Protein AF-A0AAN9J727-F1 (afdb_monomer_lite)

InterPro domains:
  IPR039761 Ribosome biogenesis protein Bms1/Tsr1 [PTHR12858] (2-111)

pLDDT: mean 87.27, std 10.59, range [43.62, 96.69]

Radius of gyration: 15.88 Å; chains: 1; bounding box: 33×32×49 Å

Organism: Clitoria ternatea (NCBI:txid43366)

Sequence (111 aa):
MVFVASARSLCEETDSYYIDSFGNQCLSVFRSLSLPSTVMFIRDLPTELKQRNELKKMCTSSLASEFPEDCKFYPADTKEELHKFLWLFKEQRLKVPDWRTQRSYLLAQKV

Structure (mmCIF, N/CA/C/O backbone):
data_AF-A0AAN9J727-F1
#
_entry.id   AF-A0AAN9J727-F1
#
loop_
_atom_site.group_PDB
_atom_site.id
_atom_site.type_symbol
_atom_site.label_atom_id
_atom_site.label_alt_id
_atom_site.label_comp_id
_atom_site.label_asym_id
_atom_site.label_entity_id
_atom_site.label_seq_id
_atom_site.pdbx_PDB_ins_code
_atom_site.Cartn_x
_atom_site.Cartn_y
_atom_site.Cartn_z
_atom_site.occupancy
_atom_site.B_iso_or_equiv
_atom_site.auth_seq_id
_atom_site.auth_com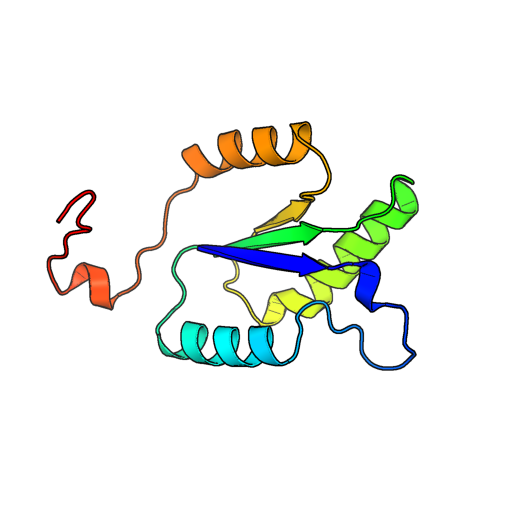p_id
_atom_site.auth_asym_id
_atom_site.auth_atom_id
_atom_site.pdbx_PDB_model_num
ATOM 1 N N . MET A 1 1 ? 3.596 3.332 -4.393 1.00 85.31 1 MET A N 1
ATOM 2 C CA . MET A 1 1 ? 2.831 2.068 -4.385 1.00 85.31 1 MET A CA 1
ATOM 3 C C . MET A 1 1 ? 2.047 2.003 -3.092 1.00 85.31 1 MET A C 1
ATOM 5 O O . MET A 1 1 ? 2.577 2.424 -2.073 1.00 85.31 1 MET A O 1
ATOM 9 N N . VAL A 1 2 ? 0.795 1.560 -3.141 1.00 89.12 2 VAL A N 1
ATOM 10 C CA . VAL A 1 2 ? -0.068 1.470 -1.957 1.00 89.12 2 VAL A CA 1
ATOM 11 C C . VAL A 1 2 ? -0.222 -0.001 -1.596 1.00 89.12 2 VAL A C 1
ATOM 13 O O . VAL A 1 2 ? -0.551 -0.800 -2.468 1.00 89.12 2 VAL A O 1
ATOM 16 N N . PHE A 1 3 ? 0.010 -0.336 -0.334 1.00 91.44 3 PHE A N 1
ATOM 17 C CA . PHE A 1 3 ? -0.268 -1.649 0.244 1.00 91.44 3 PHE A CA 1
ATOM 18 C C . PHE A 1 3 ? -1.399 -1.520 1.262 1.00 91.44 3 PHE A C 1
ATOM 20 O O . PHE A 1 3 ? -1.620 -0.441 1.814 1.00 91.44 3 PHE A O 1
ATOM 27 N N . VAL A 1 4 ? -2.126 -2.608 1.500 1.00 92.38 4 VAL A N 1
ATOM 28 C CA . VAL A 1 4 ? -3.281 -2.625 2.401 1.00 92.38 4 VAL A CA 1
ATOM 29 C C . VAL A 1 4 ? -3.057 -3.675 3.479 1.00 92.38 4 VAL A C 1
ATOM 31 O O . VAL A 1 4 ? -2.720 -4.814 3.176 1.00 92.38 4 VAL A O 1
ATOM 34 N N . ALA A 1 5 ? -3.262 -3.266 4.722 1.00 92.50 5 ALA A N 1
ATOM 35 C CA . ALA A 1 5 ? -3.266 -4.091 5.913 1.00 92.50 5 ALA A CA 1
ATOM 36 C C . ALA A 1 5 ? -4.663 -4.054 6.547 1.00 92.50 5 ALA A C 1
ATOM 38 O O . ALA A 1 5 ? -5.335 -3.018 6.506 1.00 92.50 5 ALA A O 1
ATOM 39 N N . SER A 1 6 ? -5.093 -5.158 7.154 1.00 91.06 6 SER A N 1
ATOM 40 C CA . SER A 1 6 ? -6.352 -5.219 7.907 1.00 91.06 6 SER A CA 1
ATOM 41 C C . SER A 1 6 ? -6.077 -5.315 9.403 1.00 91.06 6 SER A C 1
ATOM 43 O O . SER A 1 6 ? -5.293 -6.150 9.842 1.00 91.06 6 SER A O 1
ATOM 45 N N . ALA A 1 7 ? -6.746 -4.478 10.197 1.00 87.44 7 ALA A N 1
ATOM 46 C CA . ALA A 1 7 ? -6.696 -4.531 11.656 1.00 87.44 7 ALA A CA 1
ATOM 47 C C . ALA A 1 7 ? -7.603 -5.631 12.251 1.00 87.44 7 ALA A C 1
ATOM 49 O O . ALA A 1 7 ? -7.531 -5.893 13.450 1.00 87.44 7 ALA A O 1
ATOM 50 N N . ARG A 1 8 ? -8.434 -6.303 11.435 1.00 77.25 8 ARG A N 1
ATOM 51 C CA . ARG A 1 8 ? -9.329 -7.389 11.887 1.00 77.25 8 ARG A CA 1
ATOM 52 C C . ARG A 1 8 ? -8.627 -8.711 12.161 1.00 77.25 8 ARG A C 1
ATOM 54 O O . ARG A 1 8 ? -9.235 -9.584 12.771 1.00 77.25 8 ARG A O 1
ATOM 61 N N . SER A 1 9 ? -7.377 -8.873 11.739 1.00 63.09 9 SER A N 1
ATOM 62 C CA . SER A 1 9 ? -6.643 -10.131 11.894 1.00 63.09 9 SER A CA 1
ATOM 63 C C . SER A 1 9 ? -6.132 -10.405 13.313 1.00 63.09 9 SER A C 1
ATOM 65 O O . SER A 1 9 ? -5.537 -11.449 13.545 1.00 63.09 9 SER A O 1
ATOM 67 N N . LEU A 1 10 ? -6.408 -9.532 14.292 1.00 54.69 10 LEU A N 1
ATOM 68 C CA . LEU A 1 10 ? -6.068 -9.754 15.706 1.00 54.69 10 LEU A CA 1
ATOM 69 C C . LEU A 1 10 ? -6.890 -10.859 16.407 1.00 54.69 10 LEU A C 1
ATOM 71 O O . LEU A 1 10 ? -6.743 -11.040 17.612 1.00 54.69 10 LEU A O 1
ATOM 75 N N . CYS A 1 11 ? -7.771 -11.573 15.702 1.00 47.34 11 CYS A N 1
ATOM 76 C CA . CYS A 1 11 ? -8.752 -12.448 16.348 1.00 47.34 11 CYS A CA 1
ATOM 77 C C . CYS A 1 11 ? -8.265 -13.878 16.667 1.00 47.34 11 CYS A C 1
ATOM 79 O O . CYS A 1 11 ? -9.014 -14.606 17.310 1.00 47.34 11 CYS A O 1
ATOM 81 N N . GLU A 1 12 ? -7.048 -14.291 16.289 1.00 43.62 12 GLU A N 1
ATOM 82 C CA . GLU A 1 12 ? -6.538 -15.641 16.603 1.00 43.62 12 GLU A CA 1
ATOM 83 C C . GLU A 1 12 ? -5.124 -15.599 17.217 1.00 43.62 12 GLU A C 1
ATOM 85 O O . GLU A 1 12 ? -4.102 -15.716 16.550 1.00 43.62 12 GLU A O 1
ATOM 90 N N . GLU A 1 13 ? -5.116 -15.326 18.523 1.00 48.25 13 GLU A N 1
ATOM 91 C CA . GLU A 1 13 ? -4.235 -15.782 19.616 1.00 48.25 13 GLU A CA 1
ATOM 92 C C . GLU A 1 13 ? -2.725 -16.056 19.471 1.00 48.25 13 GLU A C 1
ATOM 94 O O . GLU A 1 13 ? -2.125 -16.428 20.479 1.00 48.25 13 GLU A O 1
ATOM 99 N N . THR A 1 14 ? -2.024 -15.855 18.354 1.00 50.09 14 THR A N 1
ATOM 100 C CA . THR A 1 14 ? -0.544 -15.978 18.420 1.00 50.09 14 THR A CA 1
ATOM 101 C C . THR A 1 14 ? 0.259 -15.198 17.397 1.00 50.09 14 THR A C 1
ATOM 103 O O . THR A 1 14 ? 1.392 -14.848 17.702 1.00 50.09 14 THR A O 1
ATOM 106 N N . ASP A 1 15 ? -0.327 -14.804 16.269 1.00 55.78 15 ASP A N 1
ATOM 107 C CA . ASP A 1 15 ? 0.358 -13.987 15.270 1.00 55.78 15 ASP A CA 1
ATOM 108 C C . ASP A 1 15 ? -0.632 -12.998 14.637 1.00 55.78 15 ASP A C 1
ATOM 110 O O . ASP A 1 15 ? -1.537 -13.371 13.890 1.00 55.78 15 ASP A O 1
ATOM 114 N N . SER A 1 16 ? -0.481 -11.704 14.930 1.00 58.16 16 SER A N 1
ATOM 115 C CA . SER A 1 16 ? -1.265 -10.649 14.281 1.00 58.16 16 SER A CA 1
ATOM 116 C C . SER A 1 16 ? -0.812 -10.475 12.826 1.00 58.16 16 SER A C 1
ATOM 118 O O . SER A 1 16 ? 0.016 -9.614 12.518 1.00 58.16 16 SER A O 1
ATOM 120 N N . TYR A 1 17 ? -1.337 -11.296 11.918 1.00 75.06 17 TYR A N 1
ATOM 121 C CA . TYR A 1 17 ? -1.032 -11.209 10.491 1.00 75.06 17 TYR A CA 1
ATOM 122 C C . TYR A 1 17 ? -1.834 -10.080 9.835 1.00 75.06 17 TYR A C 1
ATOM 124 O O . TYR A 1 17 ? -2.931 -10.283 9.323 1.00 75.06 17 TYR A O 1
ATOM 132 N N . TYR A 1 18 ? -1.320 -8.849 9.854 1.00 88.00 18 TYR A N 1
ATOM 133 C CA . TYR A 1 18 ? -1.959 -7.702 9.180 1.00 88.00 18 TYR A CA 1
ATOM 134 C C . TYR A 1 18 ? -2.026 -7.849 7.648 1.00 88.00 18 TYR A C 1
ATOM 136 O O . TYR A 1 18 ? -2.813 -7.162 6.992 1.00 88.00 18 TYR A O 1
ATOM 144 N N . ILE A 1 19 ? -1.183 -8.726 7.099 1.00 88.44 19 ILE A N 1
ATOM 145 C CA . ILE A 1 19 ? -1.075 -9.101 5.689 1.00 88.44 19 ILE A CA 1
ATOM 146 C C . ILE A 1 19 ? -1.221 -10.624 5.629 1.00 88.44 19 ILE A C 1
ATOM 148 O O . ILE A 1 19 ? -0.613 -11.330 6.435 1.00 88.44 19 ILE A O 1
ATOM 152 N N . ASP A 1 20 ? -2.016 -11.128 4.687 1.00 87.00 20 ASP A N 1
ATOM 153 C CA . ASP A 1 20 ? -2.172 -12.567 4.487 1.00 87.00 20 ASP A CA 1
ATOM 154 C C . ASP A 1 20 ? -0.898 -13.220 3.906 1.00 87.00 20 ASP A C 1
ATOM 156 O O . ASP A 1 20 ? 0.073 -12.565 3.511 1.00 87.00 20 ASP A O 1
ATOM 160 N N . SER A 1 21 ? -0.872 -14.553 3.874 1.00 88.12 21 SER A N 1
ATOM 161 C CA . SER A 1 21 ? 0.293 -15.314 3.408 1.00 88.12 21 SER A CA 1
ATOM 162 C C . SER A 1 21 ? 0.654 -15.009 1.951 1.00 88.12 21 SER A C 1
ATOM 164 O O . SER A 1 21 ? 1.836 -14.913 1.614 1.00 88.12 21 SER A O 1
ATOM 166 N N . PHE A 1 22 ? -0.347 -14.802 1.095 1.00 89.69 22 PHE A N 1
ATOM 167 C CA . PHE A 1 22 ? -0.147 -14.438 -0.303 1.00 89.69 22 PHE A CA 1
ATOM 168 C C . PHE A 1 22 ? 0.447 -13.031 -0.442 1.00 89.69 22 PHE A C 1
ATOM 170 O O . PHE A 1 22 ? 1.432 -12.834 -1.154 1.00 89.69 22 PHE A O 1
ATOM 177 N N . GLY A 1 23 ? -0.083 -12.058 0.295 1.00 89.38 23 GLY A N 1
ATOM 178 C CA . GLY A 1 23 ? 0.425 -10.696 0.354 1.00 89.38 23 GLY A CA 1
ATOM 179 C C . GLY A 1 23 ? 1.866 -10.642 0.849 1.00 89.38 23 GLY A C 1
ATOM 180 O O . GLY A 1 23 ? 2.674 -9.912 0.276 1.00 89.38 23 GLY A O 1
ATOM 181 N N . ASN A 1 24 ? 2.231 -11.475 1.828 1.00 88.44 24 ASN A N 1
ATOM 182 C CA . ASN A 1 24 ? 3.617 -11.610 2.282 1.00 88.44 24 ASN A CA 1
ATOM 183 C C . ASN A 1 24 ? 4.542 -12.174 1.192 1.00 88.44 24 ASN A C 1
ATOM 185 O O . ASN A 1 24 ? 5.660 -11.680 1.016 1.00 88.44 24 ASN A O 1
ATOM 189 N N . GLN A 1 25 ? 4.083 -13.154 0.407 1.00 91.56 25 GLN A N 1
ATOM 190 C CA . GLN A 1 25 ? 4.837 -13.649 -0.750 1.00 91.56 25 GLN A CA 1
ATOM 191 C C . GLN A 1 25 ? 5.019 -12.554 -1.811 1.00 91.56 25 GLN A C 1
ATOM 193 O O . GLN A 1 25 ? 6.136 -12.340 -2.285 1.00 91.56 25 GLN A O 1
ATOM 198 N N . CYS A 1 26 ? 3.962 -11.801 -2.137 1.00 91.75 26 CYS A N 1
ATOM 199 C CA . CYS A 1 26 ? 4.055 -10.659 -3.048 1.00 91.75 26 CYS A CA 1
ATOM 200 C C . CYS A 1 26 ? 5.035 -9.598 -2.528 1.00 91.75 26 CYS A C 1
ATOM 202 O O . CYS A 1 26 ? 5.863 -9.096 -3.288 1.00 91.75 26 CYS A O 1
ATOM 204 N N . LEU A 1 27 ? 4.979 -9.275 -1.235 1.00 90.31 27 LEU A N 1
ATOM 205 C CA . LEU A 1 27 ? 5.865 -8.299 -0.608 1.00 90.31 27 LEU A CA 1
ATOM 206 C C . LEU A 1 27 ? 7.333 -8.733 -0.674 1.00 90.31 27 LEU A C 1
ATOM 208 O O . LEU A 1 27 ? 8.197 -7.907 -0.964 1.00 90.31 27 LEU A O 1
ATOM 212 N N . SER A 1 28 ? 7.622 -10.022 -0.477 1.00 90.62 28 SER A N 1
ATOM 213 C CA . SER A 1 28 ? 8.964 -10.584 -0.674 1.00 90.62 28 SER A CA 1
ATOM 214 C C . SER A 1 28 ? 9.493 -10.300 -2.086 1.00 90.62 28 SER A C 1
ATOM 216 O O . SER A 1 28 ? 10.570 -9.722 -2.240 1.00 90.62 28 SER A O 1
ATOM 218 N N . VAL A 1 29 ? 8.687 -10.577 -3.118 1.00 91.44 29 VAL A N 1
ATOM 219 C CA . VAL A 1 29 ? 9.050 -10.301 -4.519 1.00 91.44 29 VAL A CA 1
ATOM 220 C C . VAL A 1 29 ? 9.273 -8.806 -4.760 1.00 91.44 29 VAL A C 1
ATOM 222 O O . VAL A 1 29 ? 10.272 -8.417 -5.366 1.00 91.44 29 VAL A O 1
ATOM 225 N N . PHE A 1 30 ? 8.381 -7.942 -4.269 1.00 89.12 30 PHE A N 1
ATOM 226 C CA . PHE A 1 30 ? 8.529 -6.498 -4.457 1.00 89.12 30 PHE A CA 1
ATOM 227 C C . PHE A 1 30 ? 9.768 -5.927 -3.758 1.00 89.12 30 PHE A C 1
ATOM 229 O O . PHE A 1 30 ? 10.393 -5.013 -4.299 1.00 89.12 30 PHE A O 1
ATOM 236 N N . ARG A 1 31 ? 10.169 -6.479 -2.606 1.00 87.31 31 ARG A N 1
ATOM 237 C CA . ARG A 1 31 ? 11.428 -6.113 -1.941 1.00 87.31 31 ARG A CA 1
ATOM 238 C C . ARG A 1 31 ? 12.640 -6.471 -2.794 1.00 87.31 31 ARG A C 1
ATOM 240 O O . ARG A 1 31 ? 13.517 -5.627 -2.964 1.00 87.31 31 ARG A O 1
ATOM 247 N N . SER A 1 32 ? 12.659 -7.661 -3.397 1.00 88.88 32 SER A N 1
ATOM 248 C CA . SER A 1 32 ? 13.732 -8.071 -4.316 1.00 88.88 32 SER A CA 1
ATOM 249 C C . SER A 1 32 ? 13.827 -7.188 -5.566 1.00 88.88 32 SER A C 1
ATOM 251 O O . SER A 1 32 ? 14.907 -7.039 -6.128 1.00 88.88 32 SER A O 1
ATOM 253 N N . LEU A 1 33 ? 12.717 -6.574 -5.993 1.00 85.81 33 LEU A N 1
ATOM 254 C CA . LEU A 1 33 ? 12.652 -5.685 -7.161 1.00 85.81 33 LEU A CA 1
ATOM 255 C C . LEU A 1 33 ? 12.912 -4.204 -6.847 1.00 85.81 33 LEU A C 1
ATOM 257 O O . LEU A 1 33 ? 12.827 -3.376 -7.757 1.00 85.81 33 LEU A O 1
ATOM 261 N N . SER A 1 34 ? 13.242 -3.870 -5.594 1.00 83.31 34 SER A N 1
ATOM 262 C CA . SER A 1 34 ? 13.288 -2.517 -5.025 1.00 83.31 34 SER A CA 1
ATOM 263 C C . SER A 1 34 ? 11.927 -1.803 -5.026 1.00 83.31 34 SER A C 1
ATOM 265 O O . SER A 1 34 ? 11.323 -1.513 -6.063 1.00 83.31 34 SER A O 1
ATOM 267 N N . LEU A 1 35 ? 11.438 -1.483 -3.827 1.00 84.25 35 LEU A N 1
ATOM 268 C CA . LEU A 1 35 ? 10.180 -0.765 -3.664 1.00 84.25 35 LEU A CA 1
ATOM 269 C C . LEU A 1 35 ? 10.339 0.716 -4.071 1.00 84.25 35 LEU A C 1
ATOM 271 O O . LEU A 1 35 ? 11.288 1.373 -3.635 1.00 84.25 35 LEU A O 1
ATOM 275 N N . PRO A 1 36 ? 9.412 1.278 -4.876 1.00 86.38 36 PRO A N 1
ATOM 276 C CA . PRO A 1 36 ? 9.296 2.731 -5.032 1.00 86.38 36 PRO A CA 1
ATOM 277 C C . PRO A 1 36 ? 8.809 3.357 -3.715 1.00 86.38 36 PRO A C 1
ATOM 279 O O . PRO A 1 36 ? 8.521 2.635 -2.765 1.00 86.38 36 PRO A O 1
ATOM 282 N N . SER A 1 37 ? 8.595 4.679 -3.666 1.00 87.75 37 SER A N 1
ATOM 283 C CA . SER A 1 37 ? 7.883 5.278 -2.522 1.00 87.75 37 SER A CA 1
ATOM 284 C C . SER A 1 37 ? 6.581 4.531 -2.227 1.00 87.75 37 SER A C 1
ATOM 286 O O . SER A 1 37 ? 5.698 4.415 -3.090 1.00 87.75 37 SER A O 1
ATOM 288 N N . THR A 1 38 ? 6.480 4.012 -1.008 1.00 90.25 38 THR A N 1
ATOM 289 C CA . THR A 1 38 ? 5.377 3.180 -0.528 1.00 90.25 38 THR A CA 1
ATOM 290 C C . THR A 1 38 ? 4.560 3.889 0.532 1.00 90.25 38 THR A C 1
ATOM 292 O O . THR A 1 38 ? 5.061 4.712 1.294 1.00 90.25 38 THR A O 1
ATOM 295 N N . VAL A 1 39 ? 3.278 3.559 0.570 1.00 92.56 39 VAL A N 1
ATOM 296 C CA . VAL A 1 39 ? 2.355 3.976 1.621 1.00 92.56 39 VAL A CA 1
ATOM 297 C C . VAL A 1 39 ? 1.505 2.780 2.026 1.00 92.56 39 VAL A C 1
ATOM 299 O O . VAL A 1 39 ? 1.185 1.924 1.195 1.00 92.56 39 VAL A O 1
ATOM 302 N N . MET A 1 40 ? 1.138 2.742 3.298 1.00 93.38 40 MET A N 1
ATOM 303 C CA . MET A 1 40 ? 0.335 1.688 3.899 1.00 93.38 40 MET A CA 1
ATOM 304 C C . MET A 1 40 ? -1.049 2.216 4.236 1.00 93.38 40 MET A C 1
ATOM 306 O O . MET A 1 40 ? -1.185 3.219 4.938 1.00 93.38 40 MET A O 1
ATOM 310 N N . PHE A 1 41 ? -2.075 1.520 3.770 1.00 95.69 41 PHE A N 1
ATOM 311 C CA . PHE A 1 41 ? -3.442 1.690 4.229 1.00 95.69 41 PHE A CA 1
ATOM 312 C C . PHE A 1 41 ? -3.760 0.664 5.295 1.00 95.69 41 PHE A C 1
ATOM 314 O O . PHE A 1 41 ? -3.507 -0.521 5.110 1.00 95.69 41 PHE A O 1
ATOM 321 N N . ILE A 1 42 ? -4.337 1.128 6.394 1.00 95.00 42 ILE A N 1
ATOM 322 C CA . ILE A 1 42 ? -4.864 0.273 7.448 1.00 95.00 42 ILE A CA 1
ATOM 323 C C . ILE A 1 42 ? -6.379 0.360 7.363 1.00 95.00 42 ILE A C 1
ATOM 325 O O . ILE A 1 42 ? -6.950 1.449 7.457 1.00 95.00 42 ILE A O 1
ATOM 329 N N . ARG A 1 43 ? -7.001 -0.792 7.142 1.00 93.69 43 ARG A N 1
ATOM 330 C CA . ARG A 1 43 ? -8.446 -0.963 7.084 1.00 93.69 43 ARG A CA 1
ATOM 331 C C . ARG A 1 43 ? -8.960 -1.679 8.316 1.00 93.69 43 ARG A C 1
ATOM 333 O O . ARG A 1 43 ? -8.212 -2.345 9.030 1.00 93.69 43 ARG A O 1
ATOM 340 N N . ASP A 1 44 ? -10.265 -1.573 8.487 1.00 92.56 44 ASP A N 1
ATOM 341 C CA . ASP A 1 44 ? -11.035 -2.211 9.535 1.00 92.56 44 ASP A CA 1
ATOM 342 C C . ASP A 1 44 ? -10.640 -1.738 10.939 1.00 92.56 44 ASP A C 1
ATOM 344 O O . ASP A 1 44 ? -10.669 -2.506 11.903 1.00 92.56 44 ASP A O 1
ATOM 348 N N . LEU A 1 45 ? -10.259 -0.463 11.060 1.00 92.44 45 LEU A N 1
ATOM 349 C CA . LEU A 1 45 ? -10.064 0.136 12.372 1.00 92.44 45 LEU A CA 1
ATOM 350 C C . LEU A 1 45 ? -11.424 0.407 13.035 1.00 92.44 45 LEU A C 1
ATOM 352 O O . LEU A 1 45 ? -12.379 0.809 12.364 1.00 92.44 45 LEU A O 1
ATOM 356 N N . PRO A 1 46 ? -11.522 0.250 14.363 1.00 92.31 46 PRO A N 1
ATOM 357 C CA . PRO A 1 46 ? -12.736 0.562 15.102 1.00 92.31 46 PRO A CA 1
ATOM 358 C C . PRO A 1 46 ? -13.028 2.066 15.075 1.00 92.31 46 PRO A C 1
ATOM 360 O O . PRO A 1 46 ? -12.141 2.900 14.882 1.00 92.31 46 PRO A O 1
ATOM 363 N N . THR A 1 47 ? -14.290 2.427 15.307 1.00 90.69 47 THR A N 1
ATOM 364 C CA . THR A 1 47 ? -14.725 3.832 15.361 1.00 90.69 47 THR A CA 1
ATOM 365 C C . THR A 1 47 ? -14.297 4.521 16.659 1.00 90.69 47 THR A C 1
ATOM 367 O O . THR A 1 47 ? -14.100 5.736 16.675 1.00 90.69 47 THR A O 1
ATOM 370 N N . GLU A 1 48 ? -14.123 3.761 17.747 1.00 93.81 48 GLU A N 1
ATOM 371 C CA . GLU A 1 48 ? -13.662 4.300 19.026 1.00 93.81 48 GLU A CA 1
ATOM 372 C C . GLU A 1 48 ? -12.228 4.833 18.900 1.00 93.81 48 GLU A C 1
ATOM 374 O O . GLU A 1 48 ? -11.289 4.091 18.612 1.00 93.81 48 GLU A O 1
ATOM 379 N N . LEU A 1 49 ? -12.045 6.132 19.153 1.00 92.19 49 LEU A N 1
ATOM 380 C CA . LEU A 1 49 ? -10.789 6.836 18.887 1.00 92.19 49 LEU A CA 1
ATOM 381 C C . LEU A 1 49 ? -9.583 6.237 19.627 1.00 92.19 49 LEU A C 1
ATOM 383 O O . LEU A 1 49 ? -8.487 6.178 19.066 1.00 92.19 49 LEU A O 1
ATOM 387 N N . LYS A 1 50 ? -9.767 5.800 20.877 1.00 93.50 50 LYS A N 1
ATOM 388 C CA . LYS A 1 50 ? -8.682 5.221 21.677 1.00 93.50 50 LYS A CA 1
ATOM 389 C C . LYS A 1 50 ? -8.215 3.896 21.074 1.00 93.50 50 LYS A C 1
ATOM 391 O O . LYS A 1 50 ? -7.051 3.781 20.692 1.00 93.50 50 LYS A O 1
ATOM 396 N N . GLN A 1 51 ? -9.141 2.955 20.903 1.00 91.00 51 GLN A N 1
ATOM 397 C CA . GLN A 1 51 ? -8.873 1.640 20.322 1.00 91.00 51 GLN A CA 1
ATOM 398 C C . GLN A 1 51 ? -8.315 1.751 18.895 1.00 91.00 51 GLN A C 1
ATOM 400 O O . GLN A 1 51 ? -7.375 1.052 18.518 1.00 91.00 51 GLN A O 1
ATOM 405 N N . ARG A 1 52 ? -8.841 2.697 18.110 1.00 92.56 52 ARG A N 1
ATOM 406 C CA . ARG A 1 52 ? -8.367 3.007 16.760 1.00 92.56 52 ARG A CA 1
ATOM 407 C C . ARG A 1 52 ? -6.893 3.388 16.734 1.00 92.56 52 ARG A C 1
ATOM 409 O O . ARG A 1 52 ? -6.136 2.883 15.906 1.00 92.56 52 ARG A O 1
ATOM 416 N N . ASN A 1 53 ? -6.487 4.289 17.623 1.00 93.00 53 ASN A N 1
ATOM 417 C CA . ASN A 1 53 ? -5.107 4.755 17.699 1.00 93.00 53 ASN A CA 1
ATOM 418 C C . ASN A 1 53 ? -4.160 3.650 18.184 1.00 93.00 53 ASN A C 1
ATOM 420 O O . ASN A 1 53 ? -3.049 3.537 17.665 1.00 93.00 53 ASN A O 1
ATOM 424 N N . GLU A 1 54 ? -4.601 2.823 19.133 1.00 92.31 54 GLU A N 1
ATOM 425 C CA . GLU A 1 54 ? -3.831 1.681 19.638 1.00 92.31 54 GLU A CA 1
ATOM 426 C C . GLU A 1 54 ? -3.584 0.638 18.540 1.00 92.31 54 GLU A C 1
ATOM 428 O O . GLU A 1 54 ? -2.428 0.322 18.252 1.00 92.31 54 GLU A O 1
ATOM 433 N N . LEU A 1 55 ? -4.632 0.190 17.841 1.00 90.69 55 LEU A N 1
ATOM 434 C CA . LEU A 1 55 ? -4.505 -0.787 16.751 1.00 90.69 55 LEU A CA 1
ATOM 435 C C . LEU A 1 55 ? -3.681 -0.249 15.582 1.00 90.69 55 LEU A C 1
ATOM 437 O O . LEU A 1 55 ? -2.824 -0.952 15.044 1.00 90.69 55 LEU A O 1
ATOM 441 N N . LYS A 1 56 ? -3.869 1.027 15.224 1.00 92.75 56 LYS A N 1
ATOM 442 C CA . LYS A 1 56 ? -3.032 1.682 14.216 1.00 92.75 56 LYS A CA 1
ATOM 443 C C . LYS A 1 56 ? -1.556 1.639 14.615 1.00 92.75 56 LYS A C 1
ATOM 445 O O . LYS A 1 56 ? -0.704 1.354 13.770 1.00 92.75 56 LYS A O 1
ATOM 450 N N . LYS A 1 57 ? -1.245 1.932 15.882 1.00 92.69 57 LYS A N 1
ATOM 451 C CA . LYS A 1 57 ? 0.127 1.929 16.398 1.00 92.69 57 LYS A CA 1
ATOM 452 C C . LYS A 1 57 ? 0.725 0.523 16.367 1.00 92.69 57 LYS A C 1
ATOM 454 O O . LYS A 1 57 ? 1.838 0.385 15.872 1.00 92.69 57 LYS A O 1
ATOM 459 N N . MET A 1 58 ? -0.020 -0.492 16.809 1.00 90.56 58 MET A N 1
ATOM 460 C CA . MET A 1 58 ? 0.415 -1.895 16.780 1.00 90.56 58 MET A CA 1
ATOM 461 C C . MET A 1 58 ? 0.702 -2.386 15.355 1.00 90.56 58 MET A C 1
ATOM 463 O O . MET A 1 58 ? 1.773 -2.936 15.100 1.00 90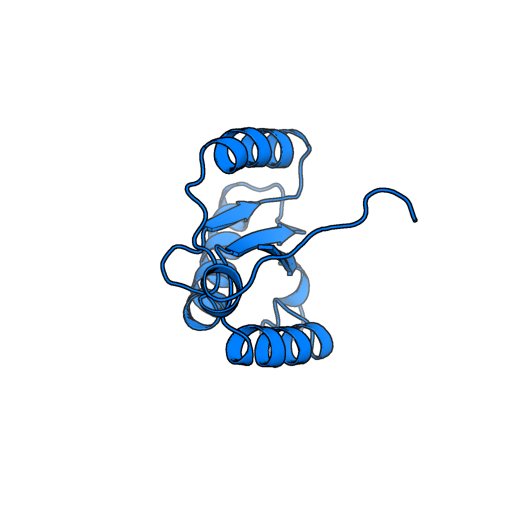.56 58 MET A O 1
ATOM 467 N N . CYS A 1 59 ? -0.207 -2.114 14.413 1.00 90.50 59 CYS A N 1
ATOM 468 C CA . CYS A 1 59 ? -0.023 -2.436 12.996 1.00 90.50 59 CYS A CA 1
ATOM 469 C C . CYS A 1 59 ? 1.216 -1.744 12.415 1.00 90.50 59 CYS A C 1
ATOM 471 O O . CYS A 1 59 ? 2.053 -2.384 11.782 1.00 90.50 59 CYS A O 1
ATOM 473 N N . THR A 1 60 ? 1.378 -0.449 12.704 1.00 91.38 60 THR A N 1
ATOM 474 C CA . THR A 1 60 ? 2.542 0.325 12.255 1.00 91.38 60 THR A CA 1
ATOM 475 C C . THR A 1 60 ? 3.839 -0.273 12.794 1.00 91.38 60 THR A C 1
ATOM 477 O O . THR A 1 60 ? 4.764 -0.490 12.023 1.00 91.38 60 THR A O 1
ATOM 480 N N . SER A 1 61 ? 3.913 -0.589 14.092 1.00 90.50 61 SER A N 1
ATOM 481 C CA . SER A 1 61 ? 5.120 -1.185 14.680 1.00 90.50 61 SER A CA 1
ATOM 482 C C . SER A 1 61 ? 5.426 -2.576 14.134 1.00 90.50 61 SER A C 1
ATOM 484 O O . SER A 1 61 ? 6.591 -2.900 13.947 1.00 90.50 61 SER A O 1
ATOM 486 N N . SER A 1 62 ? 4.397 -3.379 13.855 1.00 89.00 62 SER A N 1
ATOM 487 C CA . SER A 1 62 ? 4.572 -4.738 13.340 1.00 89.00 62 SER A CA 1
ATOM 488 C C . SER A 1 62 ? 5.037 -4.762 11.887 1.00 89.00 62 SER A C 1
ATOM 490 O O . SER A 1 62 ? 5.744 -5.686 11.506 1.00 89.00 62 SER A O 1
ATOM 492 N N . LEU A 1 63 ? 4.635 -3.779 11.077 1.00 89.44 63 LEU A N 1
ATOM 493 C CA . LEU A 1 63 ? 4.959 -3.733 9.650 1.00 89.44 63 LEU A CA 1
ATOM 494 C C . LEU A 1 63 ? 6.117 -2.788 9.312 1.00 89.44 63 LEU A C 1
ATOM 496 O O . LEU A 1 63 ? 6.607 -2.831 8.190 1.00 89.44 63 LEU A O 1
ATOM 500 N N . ALA A 1 64 ? 6.570 -1.936 10.236 1.00 89.31 64 ALA A N 1
ATOM 501 C CA . ALA A 1 64 ? 7.605 -0.937 9.959 1.00 89.31 64 ALA A CA 1
ATOM 502 C C . ALA A 1 64 ? 8.903 -1.535 9.388 1.00 89.31 64 ALA A C 1
ATOM 504 O O . ALA A 1 64 ? 9.515 -0.909 8.530 1.00 89.31 64 ALA A O 1
ATOM 505 N N . SER A 1 65 ? 9.303 -2.739 9.816 1.00 88.75 65 SER A N 1
ATOM 506 C CA . SER A 1 65 ? 10.508 -3.421 9.313 1.00 88.75 65 SER A CA 1
ATOM 507 C C . SER A 1 65 ? 10.385 -3.920 7.873 1.00 88.75 65 SER A C 1
ATOM 509 O O . SER A 1 65 ? 11.398 -4.147 7.214 1.00 88.75 65 SER A O 1
ATOM 511 N N . GLU A 1 66 ? 9.163 -4.105 7.373 1.00 87.88 66 GLU A N 1
ATOM 512 C CA . GLU A 1 66 ? 8.920 -4.685 6.051 1.00 87.88 66 GLU A CA 1
ATOM 513 C C . GLU A 1 66 ? 8.950 -3.643 4.922 1.00 87.88 66 GLU A C 1
ATOM 515 O O . GLU A 1 66 ? 9.005 -4.008 3.743 1.00 87.88 66 GLU A O 1
ATOM 520 N N . PHE A 1 67 ? 8.933 -2.351 5.263 1.00 89.12 67 PHE A N 1
ATOM 521 C CA . PHE A 1 67 ? 8.825 -1.242 4.317 1.00 89.12 67 PHE A CA 1
ATOM 522 C C . PHE A 1 67 ? 9.991 -0.244 4.444 1.00 89.12 67 PHE A C 1
ATOM 524 O O . PHE A 1 67 ? 10.669 -0.201 5.467 1.00 89.12 67 PHE A O 1
ATOM 531 N N . PRO A 1 68 ? 10.236 0.584 3.410 1.00 87.38 68 PRO A N 1
ATOM 532 C CA . PRO A 1 68 ? 11.172 1.706 3.482 1.00 87.38 68 PRO A CA 1
ATOM 533 C C . PRO A 1 68 ? 10.890 2.662 4.653 1.00 87.38 68 PRO A C 1
ATOM 535 O O . PRO A 1 68 ? 9.735 2.865 5.025 1.00 87.38 68 PRO A O 1
ATOM 538 N N . GLU A 1 69 ? 11.932 3.321 5.169 1.00 85.19 69 GLU A N 1
ATOM 539 C CA . GLU A 1 69 ? 11.844 4.253 6.310 1.00 85.19 69 GLU A CA 1
ATOM 540 C C . GLU A 1 69 ? 10.854 5.414 6.095 1.00 85.19 69 GLU A C 1
ATOM 542 O O . GLU A 1 69 ? 10.263 5.919 7.047 1.00 85.19 69 GLU A O 1
ATOM 547 N N . ASP A 1 70 ? 10.640 5.840 4.846 1.00 86.00 70 ASP A N 1
ATOM 548 C CA . ASP A 1 70 ? 9.710 6.914 4.486 1.00 86.00 70 ASP A CA 1
ATOM 549 C C . ASP A 1 70 ? 8.255 6.440 4.311 1.00 86.00 70 ASP A C 1
ATOM 551 O O . ASP A 1 70 ? 7.379 7.236 3.949 1.00 86.00 70 ASP A O 1
ATOM 555 N N . CYS A 1 71 ? 7.973 5.159 4.571 1.00 90.38 71 CYS A N 1
ATOM 556 C CA . CYS A 1 71 ? 6.649 4.580 4.411 1.00 90.38 71 CYS A CA 1
ATOM 557 C C . CYS A 1 71 ? 5.664 5.111 5.461 1.00 90.38 71 CYS A C 1
ATOM 559 O O . CYS A 1 71 ? 5.810 4.912 6.667 1.00 90.38 71 CYS A O 1
ATOM 561 N N . LYS A 1 72 ? 4.608 5.780 4.989 1.00 91.81 72 LYS A N 1
ATOM 562 C CA . LYS A 1 72 ? 3.577 6.387 5.843 1.00 91.81 72 LYS A CA 1
ATOM 563 C C . LYS A 1 72 ? 2.342 5.500 5.952 1.00 91.81 72 LYS A C 1
ATOM 565 O O . LYS A 1 72 ? 1.893 4.932 4.959 1.00 91.81 72 LYS A O 1
ATOM 570 N N . PHE A 1 73 ? 1.757 5.463 7.149 1.00 93.62 73 PHE A N 1
ATOM 571 C CA . PHE A 1 73 ? 0.574 4.664 7.475 1.00 93.62 73 PHE A CA 1
ATOM 572 C C . PHE A 1 73 ? -0.672 5.544 7.628 1.00 93.62 73 PHE A C 1
ATOM 574 O O . PHE A 1 73 ? -0.757 6.412 8.512 1.00 93.62 73 PHE A O 1
ATOM 581 N N . TYR A 1 74 ? -1.671 5.282 6.791 1.00 94.88 74 TYR A N 1
ATOM 582 C CA . TYR A 1 74 ? -2.927 6.016 6.734 1.00 94.88 74 TYR A CA 1
ATOM 583 C C . TYR A 1 74 ? -4.105 5.097 7.062 1.00 94.88 74 TYR A C 1
ATOM 585 O O . TYR A 1 74 ? -4.154 3.976 6.560 1.00 94.88 74 TYR A O 1
ATOM 593 N N . PRO A 1 75 ? -5.061 5.546 7.888 1.00 95.50 75 PRO A N 1
ATOM 594 C CA . PRO A 1 75 ? -6.351 4.877 7.954 1.00 95.50 75 PRO A CA 1
ATOM 595 C C . PRO A 1 75 ? -7.076 5.025 6.607 1.00 95.50 75 PRO A C 1
ATOM 597 O O . PRO A 1 75 ? -6.875 6.019 5.903 1.00 95.50 75 PRO A O 1
ATOM 600 N N . ALA A 1 76 ? -7.877 4.029 6.246 1.00 96.19 76 ALA A N 1
ATOM 601 C CA . ALA A 1 76 ? -8.580 3.970 4.965 1.00 96.19 76 ALA A CA 1
ATOM 602 C C . ALA A 1 76 ? -10.024 3.463 5.129 1.00 96.19 76 ALA A C 1
ATOM 604 O O . ALA A 1 76 ? -10.536 2.741 4.273 1.00 96.19 76 ALA A O 1
ATOM 605 N N . ASP A 1 77 ? -10.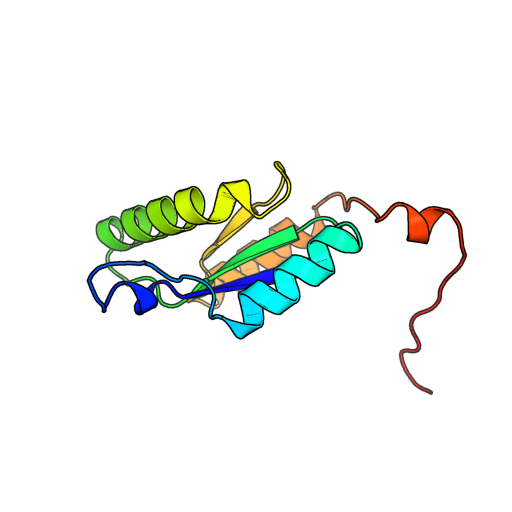662 3.815 6.247 1.00 95.25 77 ASP A N 1
ATOM 606 C CA . ASP A 1 77 ? -12.004 3.344 6.606 1.00 95.25 77 ASP A CA 1
ATOM 607 C C . ASP A 1 77 ? -13.095 4.313 6.144 1.00 95.25 77 ASP A C 1
ATOM 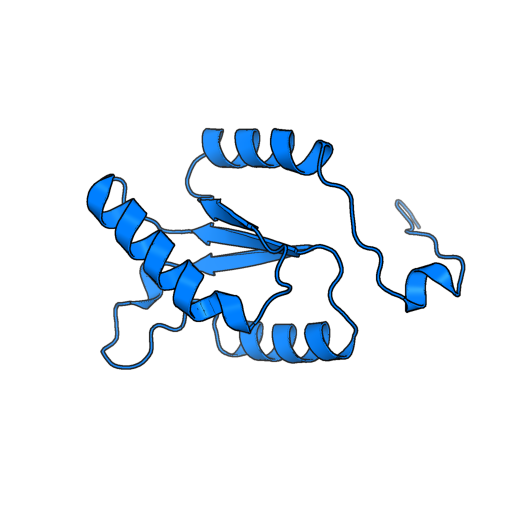609 O O . ASP A 1 77 ? -14.230 3.904 5.903 1.00 95.25 77 ASP A O 1
ATOM 613 N N . THR A 1 78 ? -12.759 5.600 6.000 1.00 95.88 78 THR A N 1
ATOM 614 C CA . THR A 1 78 ? -13.708 6.651 5.604 1.00 95.88 78 THR A CA 1
ATOM 615 C C . THR A 1 78 ? -13.300 7.360 4.316 1.00 95.88 78 THR A C 1
ATOM 617 O O . THR A 1 78 ? -12.132 7.397 3.916 1.00 95.88 78 THR A O 1
ATOM 620 N N . LYS A 1 79 ? -14.283 7.972 3.650 1.00 96.69 79 LYS A N 1
ATOM 621 C CA . LYS A 1 79 ? -14.048 8.765 2.438 1.00 96.69 79 LYS A CA 1
ATOM 622 C C . LYS A 1 79 ? -13.175 9.982 2.736 1.00 96.69 79 LYS A C 1
ATOM 624 O O . LYS A 1 79 ? -12.315 10.339 1.936 1.00 96.69 79 LYS A O 1
ATOM 629 N N . GLU A 1 80 ? -13.374 10.594 3.895 1.00 96.62 80 GLU A N 1
ATOM 630 C CA . GLU A 1 80 ? -12.638 11.758 4.378 1.00 96.62 80 GLU A CA 1
ATOM 631 C C . GLU A 1 80 ? -11.151 11.427 4.558 1.00 96.62 80 GLU A C 1
ATOM 633 O O . GLU A 1 80 ? -10.285 12.218 4.180 1.00 96.62 80 GLU A O 1
ATOM 638 N N . GLU A 1 81 ? -10.840 10.232 5.067 1.00 95.38 81 GLU A N 1
ATOM 639 C CA . GLU A 1 81 ? -9.466 9.737 5.194 1.00 95.38 81 GLU A CA 1
ATOM 640 C C . GLU A 1 81 ? -8.801 9.520 3.839 1.00 95.38 81 GLU A C 1
ATOM 642 O O . GLU A 1 81 ? -7.668 9.963 3.635 1.00 95.38 81 GLU A O 1
ATOM 647 N N . LEU A 1 82 ? -9.514 8.910 2.889 1.00 96.06 82 LEU A N 1
ATOM 648 C CA . LEU A 1 82 ? -9.012 8.705 1.531 1.00 96.06 82 LEU A CA 1
ATOM 649 C C . LEU A 1 82 ? -8.818 10.032 0.787 1.00 96.06 82 LEU A C 1
ATOM 651 O O . LEU A 1 82 ? -7.809 10.219 0.110 1.00 96.06 82 LEU A O 1
ATOM 655 N N . HIS A 1 83 ? -9.731 10.992 0.949 1.00 96.25 83 HIS A N 1
ATOM 656 C CA . HIS A 1 83 ? -9.571 12.344 0.411 1.00 96.25 83 HIS A CA 1
ATOM 657 C C . HIS A 1 83 ? -8.350 13.052 1.004 1.00 96.25 83 HIS A C 1
ATOM 659 O O . HIS A 1 83 ? -7.551 13.633 0.266 1.00 96.25 83 HIS A O 1
ATOM 665 N N . LYS A 1 84 ? -8.166 12.972 2.327 1.00 94.88 84 LYS A N 1
ATOM 666 C CA . LYS A 1 84 ? -6.982 13.515 2.999 1.00 94.88 84 LYS A CA 1
ATOM 667 C C . LYS A 1 84 ? -5.705 12.854 2.485 1.00 94.88 84 LYS A C 1
ATOM 669 O O . LYS A 1 84 ? -4.716 13.546 2.254 1.00 94.88 84 LYS A O 1
ATOM 674 N N . PHE A 1 85 ? -5.723 11.540 2.273 1.00 94.62 85 PHE A N 1
ATOM 675 C CA . PHE A 1 85 ? -4.608 10.834 1.658 1.00 94.62 85 PHE A CA 1
ATOM 676 C C . PHE A 1 85 ? -4.313 11.361 0.252 1.00 94.62 85 PHE A C 1
ATOM 678 O O . PHE A 1 85 ? -3.169 11.708 -0.007 1.00 94.62 85 PHE A O 1
ATOM 685 N N . LEU A 1 86 ? -5.309 11.476 -0.633 1.00 94.00 86 LEU A N 1
ATOM 686 C CA . LEU A 1 86 ? -5.104 11.973 -2.001 1.00 94.00 86 LEU A CA 1
ATOM 687 C C . LEU A 1 86 ? -4.486 13.376 -2.010 1.00 94.00 86 LEU A C 1
ATOM 689 O O . LEU A 1 86 ? -3.576 13.645 -2.796 1.00 94.00 86 LEU A O 1
ATOM 693 N N . TRP A 1 87 ? -4.932 14.247 -1.099 1.00 91.19 87 TRP A N 1
ATOM 694 C CA . TRP A 1 87 ? -4.341 15.570 -0.923 1.00 91.19 87 TRP A CA 1
ATOM 695 C C . TRP A 1 87 ? -2.865 15.507 -0.521 1.00 91.19 87 TRP A C 1
ATOM 697 O O . TRP A 1 87 ? -2.064 16.264 -1.051 1.00 91.19 87 TRP A O 1
ATOM 707 N N . LEU A 1 88 ? -2.483 14.609 0.387 1.00 89.38 88 LEU A N 1
ATOM 708 C CA . LEU A 1 88 ? -1.083 14.445 0.798 1.00 89.38 88 LEU A CA 1
ATOM 709 C C . LEU A 1 88 ? -0.243 13.745 -0.277 1.00 89.38 88 LEU A C 1
ATOM 711 O O . LEU A 1 88 ? 0.928 14.061 -0.465 1.00 89.38 88 LEU A O 1
ATOM 715 N N . PHE A 1 89 ? -0.843 12.793 -0.985 1.00 88.62 89 PHE A N 1
ATOM 716 C CA . PHE A 1 89 ? -0.184 11.980 -1.996 1.00 88.62 89 PHE A CA 1
ATOM 717 C C . PHE A 1 89 ? 0.241 12.816 -3.203 1.00 88.62 89 PHE A C 1
ATOM 719 O O . PHE A 1 89 ? 1.338 12.619 -3.718 1.00 88.62 89 PHE A O 1
ATOM 726 N N . LYS A 1 90 ? -0.571 13.801 -3.612 1.00 89.25 90 LYS A N 1
ATOM 727 C CA . LYS A 1 90 ? -0.216 14.710 -4.716 1.00 89.25 90 LYS A CA 1
ATOM 728 C C . LYS A 1 90 ? 1.066 15.521 -4.429 1.00 89.25 90 LYS A C 1
ATOM 730 O O . LYS A 1 90 ? 1.734 15.947 -5.362 1.00 89.25 90 LYS A O 1
ATOM 735 N N . GLU A 1 91 ? 1.382 15.761 -3.153 1.00 87.00 91 GLU A N 1
ATOM 736 C CA . GLU A 1 91 ? 2.540 16.547 -2.697 1.00 87.00 91 GLU A CA 1
ATOM 737 C C . GLU A 1 91 ? 3.755 15.659 -2.388 1.00 87.00 91 GLU A C 1
ATOM 739 O O . GLU A 1 91 ? 4.848 16.155 -2.114 1.00 87.00 91 GLU A O 1
ATOM 744 N N . GLN A 1 92 ? 3.590 14.333 -2.425 1.00 84.25 92 GLN A N 1
ATOM 745 C CA . GLN A 1 92 ? 4.652 13.401 -2.087 1.00 84.25 92 GLN A CA 1
ATOM 746 C C . GLN A 1 92 ? 5.722 13.371 -3.182 1.00 84.25 92 GLN A C 1
ATOM 748 O O . GLN A 1 92 ? 5.472 12.993 -4.326 1.00 84.25 92 GLN A O 1
ATOM 753 N N . ARG A 1 93 ? 6.966 13.684 -2.806 1.00 83.06 93 ARG A N 1
ATOM 754 C CA . ARG A 1 93 ? 8.129 13.444 -3.663 1.00 83.06 93 ARG A CA 1
ATOM 755 C C . ARG A 1 93 ? 8.345 11.937 -3.808 1.00 83.06 93 ARG A C 1
ATOM 757 O O . ARG A 1 93 ? 8.648 11.255 -2.833 1.00 83.06 93 ARG A O 1
ATOM 764 N N . LEU A 1 94 ? 8.203 11.432 -5.028 1.00 81.75 94 LEU A N 1
ATOM 765 C CA . LEU A 1 94 ? 8.330 10.008 -5.320 1.00 81.75 94 LEU A CA 1
ATOM 766 C C . LEU A 1 94 ? 9.800 9.598 -5.455 1.00 81.75 94 LEU A C 1
ATOM 768 O O . LEU A 1 94 ? 10.556 10.178 -6.235 1.00 81.75 94 LEU A O 1
ATOM 772 N N . LYS A 1 95 ? 10.187 8.549 -4.732 1.00 82.81 95 LYS A N 1
ATOM 773 C CA . LYS A 1 95 ? 11.412 7.790 -4.964 1.00 82.81 95 LYS A CA 1
ATOM 774 C C . LYS A 1 95 ? 11.170 6.817 -6.113 1.00 82.81 95 LYS A C 1
ATOM 776 O O . LYS A 1 95 ? 10.227 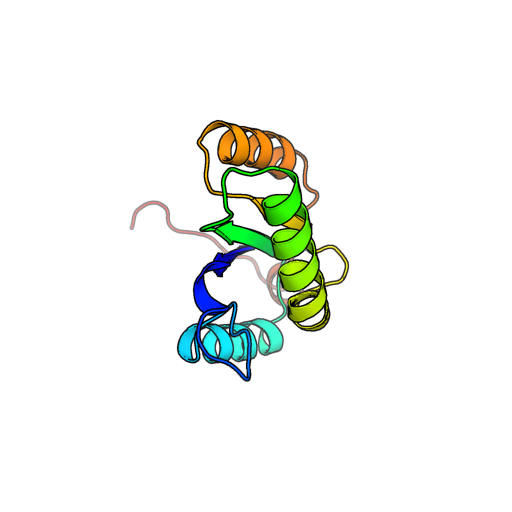6.018 -6.089 1.00 82.81 95 LYS A O 1
ATOM 781 N N . VAL A 1 96 ? 12.019 6.918 -7.127 1.00 82.50 96 VAL A N 1
ATOM 782 C CA . VAL A 1 96 ? 11.970 6.092 -8.333 1.00 82.50 96 VAL A CA 1
ATOM 783 C C . VAL A 1 96 ? 12.897 4.884 -8.131 1.00 82.50 96 VAL A C 1
ATOM 785 O O . VAL A 1 96 ? 14.017 5.089 -7.673 1.00 82.50 96 VAL A O 1
ATOM 788 N N . PRO A 1 97 ? 12.464 3.647 -8.445 1.00 83.44 97 PRO A N 1
ATOM 789 C CA . PRO A 1 97 ? 13.340 2.476 -8.449 1.00 83.44 97 PRO A CA 1
ATOM 790 C C . PRO A 1 97 ? 14.509 2.656 -9.421 1.00 83.44 97 PRO A C 1
ATOM 792 O O . PRO A 1 97 ? 14.310 3.177 -10.520 1.00 83.44 97 PRO A O 1
ATOM 795 N N . ASP A 1 98 ? 15.696 2.171 -9.064 1.00 81.88 98 ASP A N 1
ATOM 796 C CA . ASP A 1 98 ? 16.925 2.435 -9.828 1.00 81.88 98 ASP A CA 1
ATOM 797 C C . ASP A 1 98 ? 16.847 1.944 -11.278 1.00 81.88 98 ASP A C 1
ATOM 799 O O . ASP A 1 98 ? 17.298 2.614 -12.202 1.00 81.88 98 ASP A O 1
ATOM 803 N N . TRP A 1 99 ? 16.186 0.816 -11.535 1.00 82.38 99 TRP A N 1
ATOM 804 C CA . TRP A 1 99 ? 16.036 0.309 -12.901 1.00 82.38 99 TRP A CA 1
ATOM 805 C C . TRP A 1 99 ? 15.235 1.257 -13.815 1.00 82.38 99 TRP A C 1
ATOM 807 O O . TRP A 1 99 ? 15.453 1.272 -15.027 1.00 82.38 99 TRP A O 1
ATOM 817 N N . ARG A 1 100 ? 14.330 2.079 -13.256 1.00 86.62 100 ARG A N 1
ATOM 818 C CA . ARG A 1 100 ? 13.525 3.049 -14.025 1.00 86.62 100 ARG A CA 1
ATOM 819 C C . ARG A 1 100 ? 14.301 4.297 -14.419 1.00 86.62 100 ARG A C 1
ATOM 821 O O . ARG A 1 100 ? 13.835 5.029 -15.285 1.00 86.62 100 ARG A O 1
ATOM 828 N N . THR A 1 101 ? 15.448 4.561 -13.796 1.00 85.31 101 THR A N 1
ATOM 829 C CA . THR A 1 101 ? 16.326 5.669 -14.201 1.00 85.31 101 THR A CA 1
ATOM 830 C C . THR A 1 101 ? 17.299 5.243 -15.302 1.00 85.31 101 THR A C 1
ATOM 832 O O . THR A 1 101 ? 17.802 6.090 -16.033 1.00 85.31 101 THR A O 1
ATOM 835 N N . GLN A 1 102 ? 17.517 3.934 -15.472 1.00 88.94 102 GLN A N 1
ATOM 836 C CA . GLN A 1 102 ? 18.456 3.376 -16.450 1.00 88.94 102 GLN A CA 1
ATOM 837 C C . GLN A 1 102 ? 17.858 3.175 -17.847 1.00 88.94 102 GLN A C 1
ATOM 839 O O . GLN A 1 102 ? 18.600 3.086 -18.824 1.00 88.94 102 GLN A O 1
ATOM 844 N N . ARG A 1 103 ? 16.530 3.046 -17.962 1.00 89.00 103 ARG A N 1
ATOM 845 C CA . ARG A 1 103 ? 15.847 2.761 -19.233 1.00 89.00 103 ARG A CA 1
ATOM 846 C C . ARG A 1 103 ? 14.559 3.562 -19.354 1.00 89.00 103 ARG A C 1
ATOM 848 O O . ARG A 1 103 ? 13.788 3.656 -18.402 1.00 89.00 103 ARG A O 1
ATOM 855 N N . SER A 1 104 ? 14.300 4.083 -20.550 1.00 91.50 104 SER A N 1
ATOM 856 C CA . SER A 1 104 ? 13.016 4.700 -20.888 1.00 91.50 104 SER A CA 1
ATOM 857 C C . SER A 1 104 ? 11.891 3.664 -20.849 1.00 91.50 104 SER A C 1
ATOM 859 O O . SER A 1 104 ? 12.078 2.515 -21.248 1.00 91.50 104 SER A O 1
ATOM 861 N N . TYR A 1 105 ? 10.713 4.076 -20.388 1.00 90.94 105 TYR A N 1
ATOM 862 C CA . TYR A 1 105 ? 9.524 3.233 -20.297 1.00 90.94 105 TYR A CA 1
ATOM 863 C C . TYR A 1 105 ? 8.270 4.049 -20.621 1.00 90.94 105 TYR A C 1
ATOM 865 O O . TYR A 1 105 ? 8.261 5.271 -20.478 1.00 90.94 105 TYR A O 1
ATOM 873 N N . LEU A 1 106 ? 7.206 3.366 -21.044 1.00 92.50 106 LEU A N 1
ATOM 874 C CA . LEU A 1 106 ? 5.896 3.955 -21.316 1.00 92.50 106 LEU A CA 1
ATOM 875 C C . LEU A 1 106 ? 4.810 3.054 -20.727 1.00 92.50 106 LEU A C 1
ATOM 877 O O . LEU A 1 106 ? 4.930 1.830 -20.752 1.00 92.50 106 LEU A O 1
ATOM 881 N N . LEU A 1 107 ? 3.751 3.665 -20.202 1.00 92.50 107 LEU A N 1
ATOM 882 C CA . LEU A 1 107 ? 2.529 2.968 -19.816 1.00 92.50 107 LEU A CA 1
ATOM 883 C C . LEU A 1 107 ? 1.503 3.176 -20.931 1.00 92.50 107 LEU A C 1
A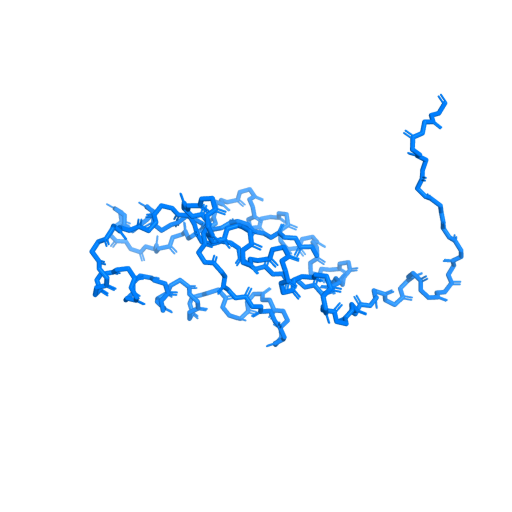TOM 885 O O . LEU A 1 107 ? 1.121 4.311 -21.209 1.00 92.50 107 LEU A O 1
ATOM 889 N N . ALA A 1 108 ? 1.054 2.096 -21.566 1.00 94.69 108 ALA A N 1
ATOM 890 C CA . ALA A 1 108 ? -0.025 2.184 -22.539 1.00 94.69 108 ALA A CA 1
ATOM 891 C C . ALA A 1 108 ? -1.354 2.435 -21.810 1.00 94.69 108 ALA A C 1
ATOM 893 O O . ALA A 1 108 ? -1.805 1.599 -21.030 1.00 94.69 108 ALA A O 1
ATOM 894 N N . GLN A 1 109 ? -1.982 3.588 -22.058 1.00 93.56 109 GLN A N 1
ATOM 895 C CA . GLN A 1 109 ? -3.328 3.881 -21.545 1.00 93.56 109 GLN A CA 1
ATOM 896 C C . GLN A 1 109 ? -4.409 3.156 -22.357 1.00 93.56 109 GLN A C 1
ATOM 898 O O . GLN A 1 109 ? -5.443 2.757 -21.827 1.00 93.56 109 GLN A O 1
ATOM 903 N N . LYS A 1 110 ? -4.159 2.998 -23.654 1.00 93.38 110 LYS A N 1
ATOM 904 C CA . LYS A 1 110 ? -4.975 2.247 -24.596 1.00 93.38 110 LYS A CA 1
ATOM 905 C C . LYS A 1 110 ? -4.020 1.597 -25.591 1.00 93.38 110 LYS A C 1
ATOM 907 O O . LYS A 1 110 ? -3.083 2.262 -26.034 1.00 93.38 110 LYS A O 1
ATOM 912 N N . VAL A 1 111 ? -4.246 0.316 -25.866 1.00 83.75 111 VAL A N 1
ATOM 913 C CA . VAL A 1 111 ? -3.524 -0.458 -26.884 1.00 83.75 111 VAL A CA 1
ATOM 914 C C . VAL A 1 111 ? -4.354 -0.472 -28.157 1.00 83.75 111 VAL A C 1
ATOM 916 O O . VAL A 1 111 ? -5.594 -0.609 -28.030 1.00 83.75 111 VAL A O 1
#

Foldseek 3Di:
DEDEFELVQPPDDDDSCRDDPVRVVVLVVCVVQDPKAYEYEYEDADPPPVSNVVSQVVVCVVCVVSDDVNYYYFYDHDPVRVVVVVVVVVVDDMGDRPVPVVDDDDDDPDD

Secondary structure (DSSP, 8-state):
-EEEEEGGGGGSTT---SS-HHHHHHHHHHHHT---S-EEEEES--SSHHHHHHHHHHHHHHHGGGS-TT-EEEE-SSHHHHHHHHHHHTT--PPPPHHHHHS-----S--